Protein 5CWD (pdb70)

Secondary structure (DSSP, 8-state):
-HHHHHHHHHHHHHHHHH---HHHHHHHHHHHHHHHHHTT--HHHHHHHHHHHHHHHHHHHT-HHHHHHHHHHHHHHHHHHT--HHHHHHHHHHHHHHHHHHHT-HHHHHHHHHHHHHHHHHHT--HHHHHHHHHHHHHHHHHHHT-HHHHHHHHHHHHHHHHHHT-TT--

Foldseek 3Di:
DVVVLLVLLLVLLLQQLVDLDQVSLLVSLVVSQVVCVVVVHQLQVSLLSNLLSQLLNLLVVLDQSSLLSSLVSSVSSCVVRVHQLLSSLLSNLLSNLLSQLVVLDLSSLLSSLSSSLSSCVVRVHDLVVSLLSSLVSQCVNCVVVVDVSSVVSSVSSSCSNCVVNVPVVSD

Radius of gyration: 14.99 Å; Cα contacts (8 Å, |Δi|>4): 357; chains: 1; bounding box: 42×33×32 Å

Sequence (171 aa):
TKEDARSTCEKAARKAAESNDEEVAKQAAKDCLEVAKQAGMPTKEAARRSFCEAAARAAAESNDEEVAKIAAKACLEVAKQAGMPTKEAARSFCEAAARAAAESNDEEVAKIAAKACLEVAKQAGMPTKEAARSFCEAAKRAAKESNDEEVEKIAKKACKEVAKQAGMPWLE

Solvent-accessible surface area: 8464 Å² total; per-residue (Å²): 110,92,119,84,0,83,69,41,0,62,123,9,1,82,113,0,2,138,28,117,73,51,101,63,2,60,100,10,0,107,52,0,2,89,39,0,129,135,21,55,7,72,40,113,56,0,0,83,15,0,0,27,1,0,1,71,3,1,2,106,50,64,63,85,108,24,4,104,18,0,0,89,0,0,18,34,0,0,169,69,10,60,10,70,50,89,82,0,0,80,10,0,0,51,0,1,0,94,13,0,8,155,52,79,55,87,106,13,0,83,12,0,0,62,2,1,18,35,0,0,155,82,17,65,6,67,64,80,66,0,0,155,14,0,10,109,10,0,50,143,22,3,134,125,67,139,67,133,107,35,43,117,2,0,88,80,1,0,117,42,1,6,166,59,22,55,48,105,235,28,73

Structure (mmCIF, N/CA/C/O backbone):
data_5CWD
#
_entry.id   5CWD
#
_cell.length_a   84.881
_cell.length_b   29.449
_cell.length_c   63.432
_cell.angle_alpha   90.000
_cell.angle_beta   123.510
_cell.angle_gamma   90.000
#
_symmetry.space_group_name_H-M   'C 1 2 1'
#
loop_
_atom_site.group_PDB
_atom_site.id
_atom_site.type_symbol
_atom_site.label_atom_id
_atom_site.label_alt_id
_atom_site.label_comp_id
_atom_site.label_asym_id
_atom_site.label_entity_id
_atom_site.label_seq_id
_atom_site.pdbx_PDB_ins_code
_atom_site.Cartn_x
_atom_site.Cartn_y
_atom_site.Cartn_z
_atom_site.occupancy
_atom_site.B_iso_or_equiv
_atom_site.auth_seq_id
_atom_site.auth_comp_id
_atom_site.auth_asym_id
_atom_site.auth_atom_id
_atom_site.pdbx_PDB_model_num
ATOM 1 N N . THR A 1 3 ? -28.161 -13.414 28.909 1.00 59.92 3 THR A N 1
ATOM 2 C CA . THR A 1 3 ? -26.706 -13.346 28.987 1.00 62.89 3 THR A CA 1
ATOM 3 C C . THR A 1 3 ? -26.173 -12.173 28.168 1.00 65.08 3 THR A C 1
ATOM 4 O O . THR A 1 3 ? -26.719 -11.840 27.117 1.00 65.06 3 THR A O 1
ATOM 14 N N . LYS A 1 4 ? -25.100 -11.554 28.650 1.00 65.29 4 LYS A N 1
ATOM 15 C CA . LYS A 1 4 ? -24.539 -10.379 27.994 1.00 64.25 4 LYS A CA 1
ATOM 16 C C . LYS A 1 4 ? -23.921 -10.718 26.646 1.00 64.57 4 LYS A C 1
ATOM 17 O O . LYS A 1 4 ? -24.021 -9.937 25.699 1.00 67.02 4 LYS A O 1
ATOM 36 N N . GLU A 1 5 ? -23.280 -11.878 26.560 1.00 63.38 5 GLU A N 1
ATOM 37 C CA . GLU A 1 5 ? -22.639 -12.296 25.319 1.00 65.92 5 GLU A CA 1
ATOM 38 C C . GLU A 1 5 ? -23.676 -12.463 24.210 1.00 64.48 5 GLU A C 1
ATOM 39 O O . GLU A 1 5 ? -23.429 -12.106 23.051 1.00 62.18 5 GLU A O 1
ATOM 51 N N . ASP A 1 6 ? -24.839 -12.995 24.576 1.00 63.07 6 ASP A N 1
ATOM 52 C CA . ASP A 1 6 ? -25.964 -13.068 23.653 1.00 62.20 6 ASP A CA 1
ATOM 53 C C . ASP A 1 6 ? -26.333 -11.676 23.164 1.00 62.05 6 ASP A C 1
ATOM 54 O O . ASP A 1 6 ? -26.561 -11.469 21.977 1.00 60.88 6 ASP A O 1
ATOM 63 N N . ALA A 1 7 ? -26.392 -10.726 24.092 1.00 63.93 7 ALA A N 1
ATOM 64 C CA . ALA A 1 7 ? -26.769 -9.358 23.761 1.00 61.28 7 ALA A CA 1
ATOM 65 C C . ALA A 1 7 ? -25.757 -8.728 22.807 1.00 59.87 7 ALA A C 1
ATOM 66 O O . ALA A 1 7 ? -26.139 -8.144 21.791 1.00 61.38 7 ALA A O 1
ATOM 73 N N . ARG A 1 8 ? -24.472 -8.849 23.133 1.00 59.42 8 ARG A N 1
ATOM 74 C CA . ARG A 1 8 ? -23.414 -8.348 22.260 1.00 58.77 8 ARG A CA 1
ATOM 75 C C . ARG A 1 8 ? -23.515 -8.974 20.874 1.00 60.58 8 ARG A C 1
ATOM 76 O O . ARG A 1 8 ? -23.503 -8.272 19.853 1.00 60.39 8 ARG A O 1
ATOM 97 N N . SER A 1 9 ? -23.609 -10.300 20.851 1.00 59.09 9 SER A N 1
ATOM 98 C CA . SER A 1 9 ? -23.743 -11.032 19.601 1.00 57.02 9 SER A CA 1
ATOM 99 C C . SER A 1 9 ? -24.929 -10.511 18.797 1.00 56.00 9 SER A C 1
ATOM 100 O O . SER A 1 9 ? -24.812 -10.230 17.603 1.00 58.30 9 SER A O 1
ATOM 108 N N . THR A 1 10 ? -26.063 -10.368 19.471 1.00 55.93 10 THR A N 1
ATOM 109 C CA . THR A 1 10 ? -27.286 -9.899 18.838 1.00 54.99 10 THR A CA 1
ATOM 110 C C . THR A 1 10 ? -27.099 -8.497 18.284 1.00 54.95 10 THR A C 1
ATOM 111 O O . THR A 1 10 ? -27.553 -8.193 17.185 1.00 55.86 10 THR A O 1
ATOM 122 N N . CYS A 1 11 ? -26.437 -7.642 19.055 1.00 56.29 11 CYS A N 1
ATOM 123 C CA . CYS A 1 11 ? -26.206 -6.269 18.631 1.00 55.07 11 CYS A CA 1
ATOM 124 C C . CYS A 1 11 ? -25.288 -6.207 17.417 1.00 55.13 11 CYS A C 1
ATOM 125 O O . CYS A 1 11 ? -25.534 -5.436 16.487 1.00 57.25 11 CYS A O 1
ATOM 132 N N . GLU A 1 12 ? -24.233 -7.016 17.419 1.00 53.86 12 GLU A N 1
ATOM 133 C CA . GLU A 1 12 ? -23.321 -7.048 16.277 1.00 56.13 12 GLU A CA 1
ATOM 134 C C . GLU A 1 12 ? -24.005 -7.600 15.025 1.00 54.54 12 GLU A C 1
ATOM 135 O O . GLU A 1 12 ? -23.927 -7.004 13.944 1.00 54.38 12 GLU A O 1
ATOM 147 N N . LYS A 1 13 ? -24.666 -8.742 15.176 1.00 53.09 13 LYS A N 1
ATOM 148 C CA . LYS A 1 13 ? -25.412 -9.342 14.080 1.00 51.42 13 LYS A CA 1
ATOM 149 C C . LYS A 1 13 ? -26.444 -8.357 13.544 1.00 54.82 13 LYS A C 1
ATOM 150 O O . LYS A 1 13 ? -26.579 -8.171 12.334 1.00 59.50 13 LYS A O 1
ATOM 169 N N . ALA A 1 14 ? -27.163 -7.721 14.460 1.00 54.04 14 ALA A N 1
ATOM 170 C CA . ALA A 1 14 ? -28.162 -6.726 14.102 1.00 55.62 14 ALA A CA 1
ATOM 171 C C . ALA A 1 14 ? -27.513 -5.564 13.361 1.00 56.89 14 ALA A C 1
ATOM 172 O O . ALA A 1 14 ? -28.055 -5.067 12.372 1.00 59.72 14 ALA A O 1
ATOM 179 N N . ALA A 1 15 ? -26.349 -5.135 13.842 1.00 57.68 15 ALA A N 1
ATOM 180 C CA . ALA A 1 15 ? -25.607 -4.059 13.190 1.00 56.09 15 ALA A CA 1
ATOM 181 C C . ALA A 1 15 ? -25.264 -4.433 11.757 1.00 55.62 15 ALA A C 1
ATOM 182 O O . ALA A 1 15 ? -25.511 -3.660 10.830 1.00 56.44 15 ALA A O 1
ATOM 189 N N . ARG A 1 16 ? -24.693 -5.620 11.576 1.00 59.14 16 ARG A N 1
ATOM 190 C CA . ARG A 1 16 ? -24.378 -6.095 10.234 1.00 59.47 16 ARG A CA 1
ATOM 191 C C . ARG A 1 16 ? -25.635 -6.136 9.368 1.00 59.80 16 ARG A C 1
ATOM 192 O O . ARG A 1 16 ? -25.638 -5.625 8.246 1.00 61.50 16 ARG A O 1
ATOM 213 N N . LYS A 1 17 ? -26.703 -6.727 9.895 1.00 59.05 17 LYS A N 1
ATOM 214 C CA . LYS A 1 17 ? -27.964 -6.805 9.164 1.00 61.84 17 LYS A CA 1
ATOM 215 C C . LYS A 1 17 ? -28.492 -5.418 8.810 1.00 62.25 17 LYS A C 1
ATOM 216 O O . LYS A 1 17 ? -29.099 -5.226 7.756 1.00 64.24 17 LYS A O 1
ATOM 235 N N . ALA A 1 18 ? -28.263 -4.455 9.697 1.00 62.13 18 ALA A N 1
ATOM 236 C CA . ALA A 1 18 ? -28.672 -3.078 9.447 1.00 63.31 18 ALA A CA 1
ATOM 237 C C . ALA A 1 18 ? -27.780 -2.422 8.395 1.00 63.06 18 ALA A C 1
ATOM 238 O O . ALA A 1 18 ? -28.247 -1.613 7.595 1.00 63.06 18 ALA A O 1
ATOM 245 N N . ALA A 1 19 ? -26.496 -2.770 8.407 1.00 63.54 19 ALA A N 1
ATOM 246 C CA . ALA A 1 19 ? -25.544 -2.229 7.438 1.00 60.83 19 ALA A CA 1
ATOM 247 C C . ALA A 1 19 ? -25.788 -2.782 6.035 1.00 64.13 19 ALA A C 1
ATOM 248 O O . ALA A 1 19 ? -25.676 -2.056 5.048 1.00 64.51 19 ALA A O 1
ATOM 255 N N . GLU A 1 20 ? -26.109 -4.070 5.951 1.00 66.57 20 GLU A N 1
ATOM 256 C CA . GLU A 1 20 ? -26.377 -4.709 4.666 1.00 66.39 20 GLU A CA 1
ATOM 257 C C . GLU A 1 20 ? -27.589 -4.099 3.965 1.00 65.65 20 GLU A C 1
ATOM 258 O O . GLU A 1 20 ? -27.573 -3.888 2.753 1.00 68.84 20 GLU A O 1
ATOM 270 N N . SER A 1 21 ? -28.638 -3.822 4.731 1.00 66.23 21 SER A N 1
ATOM 271 C CA . SER A 1 21 ? -29.854 -3.231 4.181 1.00 68.95 21 SER A CA 1
ATOM 272 C C . SER A 1 21 ? -29.696 -1.727 4.006 1.00 70.86 21 SER A C 1
ATOM 273 O O . SER A 1 21 ? -28.982 -1.084 4.768 1.00 72.00 21 SER A O 1
ATOM 281 N N . ASN A 1 22 ? -30.374 -1.172 3.006 1.00 71.47 22 ASN A N 1
ATOM 282 C CA . ASN A 1 22 ? -30.338 0.268 2.764 1.00 71.79 22 ASN A CA 1
ATOM 283 C C . ASN A 1 22 ? -31.558 0.966 3.353 1.00 75.83 22 ASN A C 1
ATOM 284 O O . ASN A 1 22 ? -31.534 2.173 3.581 1.00 77.29 22 ASN A O 1
ATOM 295 N N . ASP A 1 23 ? -32.623 0.208 3.596 1.00 76.45 23 ASP A N 1
ATOM 296 C CA . ASP A 1 23 ? -33.811 0.759 4.242 1.00 79.30 23 ASP A CA 1
ATOM 297 C C . ASP A 1 23 ? -33.531 1.041 5.717 1.00 79.33 23 ASP A C 1
ATOM 298 O O . ASP A 1 23 ? -32.932 0.221 6.412 1.00 80.11 23 ASP A O 1
ATOM 307 N N . GLU A 1 24 ? -33.974 2.203 6.187 1.00 79.07 24 GLU A N 1
ATOM 308 C CA . GLU A 1 24 ? -33.703 2.636 7.554 1.00 79.67 24 GLU A CA 1
ATOM 309 C C . GLU A 1 24 ? -34.541 1.884 8.585 1.00 79.05 24 GLU A C 1
ATOM 310 O O . GLU A 1 24 ? -34.058 1.567 9.673 1.00 78.54 24 GLU A O 1
ATOM 322 N N . GLU A 1 25 ? -35.793 1.601 8.237 1.00 78.57 25 GLU A N 1
ATOM 323 C CA . GLU A 1 25 ? -36.712 0.928 9.151 1.00 79.26 25 GLU A CA 1
ATOM 324 C C . GLU A 1 25 ? -36.113 -0.385 9.638 1.00 78.26 25 GLU A C 1
ATOM 325 O O . GLU A 1 25 ? -36.299 -0.783 10.792 1.00 78.95 25 GLU A O 1
ATOM 337 N N . VAL A 1 26 ? -35.377 -1.045 8.751 1.00 77.61 26 VAL A N 1
ATOM 338 C CA . VAL A 1 26 ? -34.670 -2.268 9.097 1.00 76.96 26 VAL A CA 1
ATOM 339 C C . VAL A 1 26 ? -33.646 -1.983 10.192 1.00 72.79 26 VAL A C 1
ATOM 340 O O . VAL A 1 26 ? -33.548 -2.723 11.173 1.00 69.58 26 VAL A O 1
ATOM 353 N N . ALA A 1 27 ? -32.893 -0.901 10.020 1.00 71.77 27 ALA A N 1
ATOM 354 C CA . ALA A 1 27 ? -31.873 -0.513 10.984 1.00 69.63 27 ALA A CA 1
ATOM 355 C C . ALA A 1 27 ? -32.505 -0.150 12.324 1.00 68.29 27 ALA A C 1
ATOM 356 O O . ALA A 1 27 ? -32.020 -0.558 13.381 1.00 67.40 27 ALA A O 1
ATOM 363 N N . LYS A 1 28 ? -33.587 0.620 12.275 1.00 69.70 28 LYS A N 1
ATOM 364 C CA . LYS A 1 28 ? -34.311 0.996 13.486 1.00 68.95 28 LYS A CA 1
ATOM 365 C C . LYS A 1 28 ? -34.794 -0.249 14.218 1.00 68.66 28 LYS A C 1
ATOM 366 O O . LYS A 1 28 ? -34.600 -0.385 15.429 1.00 68.40 28 LYS A O 1
ATOM 385 N N . GLN A 1 29 ? -35.421 -1.155 13.473 1.00 70.92 29 GLN A N 1
ATOM 386 C CA . GLN A 1 29 ? -35.887 -2.418 14.035 1.00 68.79 29 GLN A CA 1
ATOM 387 C C . GLN A 1 29 ? -34.727 -3.185 14.663 1.00 66.21 29 GLN A C 1
ATOM 388 O O . GLN A 1 29 ? -34.828 -3.670 15.791 1.00 66.31 29 GLN A O 1
ATOM 402 N N . ALA A 1 30 ? -33.626 -3.279 13.924 1.00 65.67 30 ALA A N 1
ATOM 403 C CA . ALA A 1 30 ? -32.429 -3.963 14.399 1.00 63.01 30 ALA A CA 1
ATOM 404 C C . ALA A 1 30 ? -31.950 -3.368 15.720 1.00 60.93 30 ALA A C 1
ATOM 405 O O . ALA A 1 30 ? -31.631 -4.095 16.665 1.00 61.27 30 ALA A O 1
ATOM 412 N N . ALA A 1 31 ? -31.908 -2.041 15.778 1.00 62.42 31 ALA A N 1
ATOM 413 C CA . ALA A 1 31 ? -31.532 -1.337 16.997 1.00 60.15 31 ALA A CA 1
ATOM 414 C C . ALA A 1 31 ? -32.479 -1.687 18.140 1.00 61.41 31 ALA A C 1
ATOM 415 O O . ALA A 1 31 ? -32.040 -2.061 19.232 1.00 61.78 31 ALA A O 1
ATOM 422 N N . LYS A 1 32 ? -33.778 -1.564 17.882 1.00 62.07 32 LYS A N 1
ATOM 423 C CA . LYS A 1 32 ? -34.786 -1.891 18.885 1.00 61.51 32 LYS A CA 1
ATOM 424 C C . LYS A 1 32 ? -34.600 -3.316 19.408 1.00 61.33 32 LYS A C 1
ATOM 425 O O . LYS A 1 32 ? -34.674 -3.556 20.614 1.00 62.62 32 LYS A O 1
ATOM 444 N N . ASP A 1 33 ? -34.351 -4.255 18.502 1.00 60.84 33 ASP A N 1
ATOM 445 C CA . ASP A 1 33 ? -34.111 -5.638 18.899 1.00 60.69 33 ASP A CA 1
ATOM 446 C C . ASP A 1 33 ? -32.861 -5.738 19.768 1.00 59.67 33 ASP A C 1
ATOM 447 O O . ASP A 1 33 ? -32.878 -6.378 20.827 1.00 61.91 33 ASP A O 1
ATOM 456 N N . CYS A 1 34 ? -31.781 -5.106 19.316 1.00 58.67 34 CYS A N 1
ATOM 457 C CA . CYS A 1 34 ? -30.534 -5.077 20.077 1.00 58.64 34 CYS A CA 1
ATOM 458 C C . CYS A 1 34 ? -30.771 -4.584 21.503 1.00 57.68 34 CYS A C 1
ATOM 459 O O . CYS A 1 34 ? -30.332 -5.212 22.472 1.00 57.69 34 CYS A O 1
ATOM 466 N N . LEU A 1 35 ? -31.477 -3.466 21.628 1.00 57.94 35 LEU A N 1
ATOM 467 C CA . LEU A 1 35 ? -31.777 -2.909 22.941 1.00 57.58 35 LEU A CA 1
ATOM 468 C C . LEU A 1 35 ? -32.678 -3.835 23.754 1.00 60.44 35 LEU A C 1
ATOM 469 O O . LEU A 1 35 ? -32.464 -4.013 24.953 1.00 60.04 35 LEU A O 1
ATOM 485 N N . GLU A 1 36 ? -33.688 -4.415 23.111 1.00 60.47 36 GLU A N 1
ATOM 486 C CA . GLU A 1 36 ? -34.576 -5.346 23.801 1.00 58.75 36 GLU A CA 1
ATOM 487 C C . GLU A 1 36 ? -33.787 -6.505 24.400 1.00 58.87 36 GLU A C 1
ATOM 488 O O . GLU A 1 36 ? -33.905 -6.793 25.590 1.00 59.91 36 GLU A O 1
ATOM 500 N N . VAL A 1 37 ? -32.981 -7.170 23.577 1.00 60.77 37 VAL A N 1
ATOM 501 C CA . VAL A 1 37 ? -32.174 -8.285 24.066 1.00 58.18 37 VAL A CA 1
ATOM 502 C C . VAL A 1 37 ? -31.177 -7.794 25.111 1.00 58.48 37 VAL A C 1
ATOM 503 O O . VAL A 1 37 ? -30.901 -8.494 26.085 1.00 59.13 37 VAL A O 1
ATOM 516 N N . ALA A 1 38 ? -30.636 -6.596 24.910 1.00 59.08 38 ALA A N 1
ATOM 517 C CA . ALA A 1 38 ? -29.745 -6.004 25.900 1.00 56.84 38 ALA A CA 1
ATOM 518 C C . ALA A 1 38 ? -30.478 -5.777 27.219 1.00 58.62 38 ALA A C 1
ATOM 519 O O . ALA A 1 38 ? -29.889 -5.911 28.292 1.00 58.78 38 ALA A O 1
ATOM 526 N N . LYS A 1 39 ? -31.762 -5.437 27.136 1.00 59.40 39 LYS A N 1
ATOM 527 C CA . LYS A 1 39 ? -32.583 -5.229 28.327 1.00 58.47 39 LYS A CA 1
ATOM 528 C C . LYS A 1 39 ? -32.875 -6.562 29.006 1.00 59.54 39 LYS A C 1
ATOM 529 O O . LYS A 1 39 ? -32.793 -6.680 30.229 1.00 59.21 39 LYS A O 1
ATOM 548 N N . GLN A 1 40 ? -33.223 -7.563 28.202 1.00 61.38 40 GLN A N 1
ATOM 549 C CA . GLN A 1 40 ? -33.455 -8.910 28.707 1.00 59.65 40 GLN A CA 1
ATOM 550 C C . GLN A 1 40 ? -32.188 -9.460 29.348 1.00 58.60 40 GLN A C 1
ATOM 551 O O . GLN A 1 40 ? -32.224 -10.016 30.443 1.00 61.12 40 GLN A O 1
ATOM 565 N N . ALA A 1 41 ? -31.066 -9.292 28.657 1.00 60.02 41 ALA A N 1
ATOM 566 C CA . ALA A 1 41 ? -29.780 -9.765 29.153 1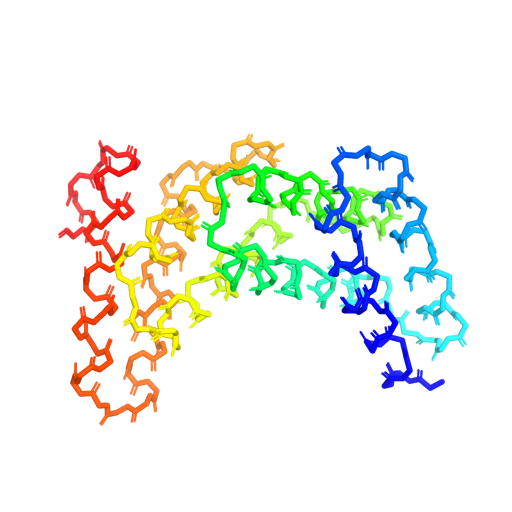.00 61.36 41 ALA A CA 1
ATOM 567 C C . ALA A 1 41 ? -29.329 -8.966 30.371 1.00 62.46 41 ALA A C 1
ATOM 568 O O . ALA A 1 41 ? -28.348 -9.322 31.026 1.00 65.24 41 ALA A O 1
ATOM 575 N N . GLY A 1 42 ? -30.043 -7.883 30.667 1.00 61.35 42 GLY A N 1
ATOM 576 C CA . GLY A 1 42 ? -29.709 -7.034 31.794 1.00 57.77 42 GLY A CA 1
ATOM 577 C C . GLY A 1 42 ? -28.458 -6.228 31.521 1.00 57.12 42 GLY A C 1
ATOM 578 O O . GLY A 1 42 ? -27.739 -5.850 32.447 1.00 56.69 42 GLY A O 1
ATOM 582 N N . MET A 1 43 ? -28.196 -5.973 30.243 1.00 58.23 43 MET A N 1
ATOM 583 C CA . MET A 1 43 ? -27.049 -5.172 29.836 1.00 58.15 43 MET A CA 1
ATOM 584 C C . MET A 1 43 ? -27.453 -3.706 29.718 1.00 57.53 43 MET A C 1
ATOM 585 O O . MET A 1 43 ? -28.547 -3.403 29.242 1.00 58.10 43 MET A O 1
ATOM 599 N N . PRO A 1 44 ? -26.574 -2.787 30.154 1.00 56.25 44 PRO A N 1
ATOM 600 C CA . PRO A 1 44 ? -26.875 -1.362 29.979 1.00 54.81 44 PRO A CA 1
ATOM 601 C C . PRO A 1 44 ? -27.077 -0.993 28.512 1.00 55.17 44 PRO A C 1
ATOM 602 O O . PRO A 1 44 ? -26.314 -1.441 27.656 1.00 56.05 44 PRO A O 1
ATOM 613 N N . THR A 1 45 ? -28.097 -0.189 28.231 1.00 53.95 45 THR A N 1
ATOM 614 C CA . THR A 1 45 ? -28.406 0.208 26.864 1.00 54.20 45 THR A CA 1
ATOM 615 C C . THR A 1 45 ? -27.233 0.932 26.209 1.00 53.63 45 THR A C 1
ATOM 616 O O . THR A 1 45 ? -26.975 0.756 25.019 1.00 55.37 45 THR A O 1
ATOM 627 N N . LYS A 1 46 ? -26.525 1.742 26.989 1.00 53.47 46 LYS A N 1
ATOM 628 C CA . LYS A 1 46 ? -25.369 2.473 26.480 1.00 52.41 46 LYS A CA 1
ATOM 629 C C . LYS A 1 46 ? -24.329 1.526 25.895 1.00 51.69 46 LYS A C 1
ATOM 630 O O . LYS A 1 46 ? -23.882 1.703 24.761 1.00 53.07 46 LYS A O 1
ATOM 649 N N . GLU A 1 47 ? -23.948 0.521 26.676 1.00 53.48 47 GLU A N 1
ATOM 650 C CA . GLU A 1 47 ? -22.915 -0.418 26.260 1.00 53.99 47 GLU A CA 1
ATOM 651 C C . GLU A 1 47 ? -23.396 -1.223 25.058 1.00 52.38 47 GLU A C 1
ATOM 652 O O . GLU A 1 47 ? -22.623 -1.527 24.146 1.00 54.82 47 GLU A O 1
ATOM 664 N N . ALA A 1 48 ? -24.681 -1.557 25.060 1.00 50.51 48 ALA A N 1
ATOM 665 C CA . ALA A 1 48 ? -25.287 -2.250 23.933 1.00 51.42 48 ALA A CA 1
ATOM 666 C C . ALA A 1 48 ? -25.134 -1.423 22.662 1.00 52.55 48 ALA A C 1
ATOM 667 O O . ALA A 1 48 ? -24.595 -1.894 21.657 1.00 54.76 48 ALA A O 1
ATOM 674 N N . ALA A 1 49 ? -25.606 -0.183 22.723 1.00 53.69 49 ALA A N 1
ATOM 675 C CA . ALA A 1 49 ? -25.519 0.736 21.596 1.00 51.95 49 ALA A CA 1
ATOM 676 C C . ALA A 1 49 ? -24.067 0.964 21.188 1.00 52.11 49 ALA A C 1
ATOM 677 O O . ALA A 1 49 ? -23.764 1.112 20.004 1.00 54.27 49 ALA A O 1
ATOM 684 N N A ARG A 1 50 ? -23.176 0.993 22.173 0.42 52.90 50 ARG A N 1
ATOM 685 N N B ARG A 1 50 ? -23.175 0.998 22.173 0.58 52.90 50 ARG A N 1
ATOM 686 C CA A ARG A 1 50 ? -21.751 1.159 21.911 0.42 52.35 50 ARG A CA 1
ATOM 687 C CA B ARG A 1 50 ? -21.749 1.152 21.908 0.58 52.32 50 ARG A CA 1
ATOM 688 C C A ARG A 1 50 ? -21.225 -0.008 21.076 0.42 52.90 50 ARG A C 1
ATOM 689 C C B ARG A 1 50 ? -21.246 -0.011 21.062 0.58 52.78 50 ARG A C 1
ATOM 690 O O A ARG A 1 50 ? -20.628 0.192 20.014 0.42 53.77 50 ARG A O 1
ATOM 691 O O B ARG A 1 50 ? -20.678 0.187 19.985 0.58 53.55 50 ARG A O 1
ATOM 732 N N . SER A 1 51 ? -21.458 -1.225 21.561 1.00 52.38 51 SER A N 1
ATOM 733 C CA . SER A 1 51 ? -21.036 -2.429 20.852 1.00 53.74 51 SER A CA 1
ATOM 734 C C . SER A 1 51 ? -21.690 -2.490 19.471 1.00 53.11 51 SER A C 1
ATOM 735 O O . SER A 1 51 ? -21.077 -2.938 18.496 1.00 52.70 51 SER A O 1
ATOM 744 N N . PHE A 1 52 ? -22.934 -2.023 19.397 1.00 53.39 52 PHE A N 1
ATOM 745 C CA . PHE A 1 52 ? -23.650 -1.935 18.128 1.00 52.55 52 PHE A CA 1
ATOM 746 C C . PHE A 1 52 ? -22.933 -0.997 17.160 1.00 53.71 52 PHE A C 1
ATOM 747 O O . PHE A 1 52 ? -22.711 -1.343 16.000 1.00 53.62 52 PHE A O 1
ATOM 764 N N . CYS A 1 53 ? -22.581 0.193 17.641 1.00 52.67 53 CYS A N 1
ATOM 765 C CA . CYS A 1 53 ? -21.896 1.182 16.814 1.00 49.77 53 CYS A CA 1
ATOM 766 C C . CYS A 1 53 ? -20.528 0.692 16.364 1.00 50.35 53 CYS A C 1
ATOM 767 O O . CYS A 1 53 ? -20.155 0.855 15.201 1.00 50.71 53 CYS A O 1
ATOM 774 N N . GLU A 1 54 ? -19.775 0.105 17.288 1.00 51.57 54 GLU A N 1
ATOM 775 C CA . GLU A 1 54 ? -18.469 -0.443 16.943 1.00 51.47 54 GLU A CA 1
ATOM 776 C C . GLU A 1 54 ? -18.608 -1.564 15.911 1.00 54.07 54 GLU A C 1
ATOM 777 O O . GLU A 1 54 ? -17.871 -1.600 14.917 1.00 55.92 54 GLU A O 1
ATOM 789 N N . ALA A 1 55 ? -19.557 -2.469 16.135 1.00 52.50 55 ALA A N 1
ATOM 790 C CA . ALA A 1 55 ? -19.833 -3.527 15.166 1.00 52.09 55 ALA A CA 1
ATOM 791 C C . ALA A 1 55 ? -20.232 -2.936 13.815 1.00 51.14 55 ALA A C 1
ATOM 792 O O . ALA A 1 55 ? -19.798 -3.408 12.763 1.00 49.64 55 ALA A O 1
ATOM 799 N N . ALA A 1 56 ? -21.058 -1.895 13.860 1.00 52.84 56 ALA A N 1
ATOM 800 C CA . ALA A 1 56 ? -21.539 -1.228 12.656 1.00 50.03 56 ALA A CA 1
ATOM 801 C C . ALA A 1 56 ? -20.387 -0.615 11.872 1.00 50.57 56 ALA A C 1
ATOM 802 O O . ALA A 1 56 ? -20.320 -0.742 10.649 1.00 56.34 56 ALA A O 1
ATOM 809 N N . ALA A 1 57 ? -19.487 0.058 12.578 1.00 51.45 57 ALA A N 1
ATOM 810 C CA . ALA A 1 57 ? -18.295 0.614 11.951 1.00 49.58 57 ALA A CA 1
ATOM 811 C C . ALA A 1 57 ? -17.451 -0.504 11.352 1.00 50.38 57 ALA A C 1
ATOM 812 O O . ALA A 1 57 ? -16.989 -0.404 10.213 1.00 52.09 57 ALA A O 1
ATOM 819 N N . ARG A 1 58 ? -17.255 -1.567 12.127 1.00 53.18 58 ARG A N 1
ATOM 820 C CA . ARG A 1 58 ? -16.526 -2.737 11.649 1.00 51.99 58 ARG A CA 1
ATOM 821 C C . ARG A 1 58 ? -17.112 -3.245 10.334 1.00 54.05 58 ARG A C 1
ATOM 822 O O . ARG A 1 58 ? -16.387 -3.475 9.365 1.00 57.39 58 ARG A O 1
ATOM 843 N N . ALA A 1 59 ? -18.431 -3.408 10.309 1.00 54.86 59 ALA A N 1
ATOM 844 C CA . ALA A 1 59 ? -19.129 -3.868 9.114 1.00 55.74 59 ALA A CA 1
ATOM 845 C C . ALA A 1 59 ? -18.922 -2.906 7.950 1.00 58.03 59 ALA A C 1
ATOM 846 O O . ALA A 1 59 ? -18.510 -3.315 6.861 1.00 61.53 59 ALA A O 1
ATOM 853 N N . ALA A 1 60 ? -19.212 -1.630 8.186 1.00 56.46 60 ALA A N 1
ATOM 854 C CA . ALA A 1 60 ? -19.059 -0.605 7.160 1.00 55.16 60 ALA A CA 1
ATOM 855 C C . ALA A 1 60 ? -17.640 -0.593 6.609 1.00 57.80 60 ALA A C 1
ATOM 856 O O . ALA A 1 60 ? -17.428 -0.337 5.424 1.00 63.95 60 ALA A O 1
ATOM 863 N N . ALA A 1 61 ? -16.668 -0.866 7.472 1.00 57.93 61 ALA A N 1
ATOM 864 C CA . ALA A 1 61 ? -15.284 -0.976 7.029 1.00 58.73 61 ALA A CA 1
ATOM 865 C C . ALA A 1 61 ? -15.096 -2.207 6.148 1.00 58.90 61 ALA A C 1
ATOM 866 O O . ALA A 1 61 ? -14.656 -2.099 5.003 1.00 59.48 61 ALA A O 1
ATOM 873 N N . GLU A 1 62 ? -15.438 -3.376 6.683 1.00 59.48 62 GLU A N 1
ATOM 874 C CA . GLU A 1 62 ? -15.231 -4.631 5.965 1.00 61.15 62 GLU A CA 1
ATOM 875 C C . GLU A 1 62 ? -16.080 -4.732 4.697 1.00 63.22 62 GLU A C 1
ATOM 876 O O . GLU A 1 62 ? -15.775 -5.526 3.806 1.00 62.77 62 GLU A O 1
ATOM 888 N N . SER A 1 63 ? -17.140 -3.931 4.615 1.00 63.10 63 SER A N 1
ATOM 889 C CA . SER A 1 63 ? -17.998 -3.930 3.434 1.00 61.08 63 SER A CA 1
ATOM 890 C C . SER A 1 63 ? -17.271 -3.314 2.251 1.00 63.78 63 SER A C 1
ATOM 891 O O . SER A 1 63 ? -17.413 -3.766 1.114 1.00 66.24 63 SER A O 1
ATOM 899 N N . ASN A 1 64 ? -16.502 -2.268 2.535 1.00 62.88 64 ASN A N 1
ATOM 900 C CA . ASN A 1 64 ? -15.731 -1.561 1.520 1.00 65.12 64 ASN A CA 1
ATOM 901 C C . ASN A 1 64 ? -16.631 -0.822 0.529 1.00 66.59 64 ASN A C 1
ATOM 902 O O . ASN A 1 64 ? -16.254 -0.615 -0.626 1.00 70.30 64 ASN A O 1
ATOM 913 N N . ASP A 1 65 ? -17.817 -0.426 0.987 1.00 65.60 65 ASP A N 1
ATOM 914 C CA . ASP A 1 65 ? -18.739 0.364 0.172 1.00 65.75 65 ASP A CA 1
ATOM 915 C C . ASP A 1 65 ? -19.027 1.701 0.845 1.00 63.82 65 ASP A C 1
ATOM 916 O O . ASP A 1 65 ? -19.036 1.795 2.072 1.00 66.31 65 ASP A O 1
ATOM 925 N N . GLU A 1 66 ? -19.274 2.727 0.038 1.00 64.41 66 GLU A N 1
ATOM 926 C CA . GLU A 1 66 ? -19.413 4.089 0.547 1.00 66.58 66 GLU A CA 1
ATOM 927 C C . GLU A 1 66 ? -20.797 4.387 1.117 1.00 65.92 66 GLU A C 1
ATOM 928 O O . GLU A 1 66 ? -20.956 5.317 1.908 1.00 67.33 66 GLU A O 1
ATOM 940 N N . GLU A 1 67 ? -21.796 3.608 0.716 1.00 65.63 67 GLU A N 1
ATOM 941 C CA . GLU A 1 67 ? -23.160 3.822 1.188 1.00 66.62 67 GLU A CA 1
ATOM 942 C C . GLU A 1 67 ? -23.386 3.084 2.506 1.00 63.03 67 GLU A C 1
ATOM 943 O O . GLU A 1 67 ? -24.067 3.583 3.414 1.00 62.97 67 GLU A O 1
ATOM 955 N N . VAL A 1 68 ? -22.799 1.895 2.606 1.00 62.08 68 VAL A N 1
ATOM 956 C CA . VAL A 1 68 ? -22.864 1.108 3.830 1.00 62.02 68 VAL A CA 1
ATOM 957 C C . VAL A 1 68 ? -22.282 1.924 4.979 1.00 59.26 68 VAL A C 1
ATOM 958 O O . VAL A 1 68 ? -22.677 1.759 6.133 1.00 59.57 68 VAL A O 1
ATOM 971 N N . ALA A 1 69 ? -21.351 2.813 4.652 1.00 56.07 69 ALA A N 1
ATOM 972 C CA . ALA A 1 69 ? -20.813 3.743 5.632 1.00 56.52 69 ALA A CA 1
ATOM 973 C C . ALA A 1 69 ? -21.924 4.635 6.182 1.00 58.56 69 ALA A C 1
ATOM 974 O O . ALA A 1 69 ? -22.130 4.710 7.396 1.00 61.63 69 ALA A O 1
ATOM 981 N N . LYS A 1 70 ? -22.641 5.304 5.284 1.00 55.76 70 LYS A N 1
ATOM 982 C CA . LYS A 1 70 ? -23.750 6.168 5.680 1.00 56.75 70 LYS A CA 1
ATOM 983 C C . LYS A 1 70 ? -24.806 5.404 6.475 1.00 57.54 70 LYS A C 1
ATOM 984 O O . LYS A 1 70 ? -25.273 5.862 7.530 1.00 55.41 70 LYS A O 1
ATOM 1003 N N . ILE A 1 71 ? -25.183 4.238 5.960 1.00 59.38 71 ILE A N 1
ATOM 1004 C CA . ILE A 1 71 ? -26.186 3.414 6.623 1.00 59.17 71 ILE A CA 1
ATOM 1005 C C . ILE A 1 71 ? -25.720 3.047 8.031 1.00 57.48 71 ILE A C 1
ATOM 1006 O O . ILE A 1 71 ? -26.469 3.194 9.001 1.00 59.67 71 ILE A O 1
ATOM 1022 N N . ALA A 1 72 ? -24.482 2.574 8.137 1.00 55.30 72 ALA A N 1
ATOM 1023 C CA . ALA A 1 72 ? -23.906 2.210 9.427 1.00 55.65 72 ALA A CA 1
ATOM 1024 C C . ALA A 1 72 ? -23.895 3.407 10.366 1.00 54.07 72 ALA A C 1
ATOM 1025 O O . ALA A 1 72 ? -24.180 3.279 11.560 1.00 53.53 72 ALA A O 1
ATOM 1032 N N . ALA A 1 73 ? -23.560 4.568 9.813 1.00 55.70 73 ALA A N 1
ATOM 1033 C CA . ALA A 1 73 ? -23.566 5.809 10.574 1.00 54.33 73 ALA A CA 1
ATOM 1034 C C . ALA A 1 73 ? -24.943 6.071 11.169 1.00 55.48 73 ALA A C 1
ATOM 1035 O O . ALA A 1 73 ? -25.110 6.117 12.401 1.00 55.75 73 ALA A O 1
ATOM 1042 N N . LYS A 1 74 ? -25.932 6.232 10.293 1.00 57.33 74 LYS A N 1
ATOM 1043 C CA . LYS A 1 74 ? -27.282 6.538 10.750 1.00 57.77 74 LYS A CA 1
ATOM 1044 C C . LYS A 1 74 ? -27.779 5.476 11.725 1.00 56.98 74 LYS A C 1
ATOM 1045 O O . LYS A 1 74 ? -28.423 5.803 12.719 1.00 58.48 74 LYS A O 1
ATOM 1064 N N . ALA A 1 75 ? -27.472 4.212 11.444 1.00 56.97 75 ALA A N 1
ATOM 1065 C CA . ALA A 1 75 ? -27.879 3.113 12.319 1.00 56.90 75 ALA A CA 1
ATOM 1066 C C . ALA A 1 75 ? -27.277 3.269 13.710 1.00 55.26 75 ALA A C 1
ATOM 1067 O O . ALA A 1 75 ? -27.979 3.154 14.722 1.00 55.86 75 ALA A O 1
ATOM 1074 N N . CYS A 1 76 ? -25.971 3.519 13.753 1.00 54.06 76 CYS A N 1
ATOM 1075 C CA . CYS A 1 76 ? -25.287 3.776 15.012 1.00 53.18 76 CYS A CA 1
ATOM 1076 C C . CYS A 1 76 ? -25.971 4.909 15.759 1.00 55.38 76 CYS A C 1
ATOM 1077 O O . CYS A 1 76 ? -26.312 4.781 16.942 1.00 56.86 76 CYS A O 1
ATOM 1084 N N . LEU A 1 77 ? -26.182 6.019 15.061 1.00 54.20 77 LEU A N 1
ATOM 1085 C CA . LEU A 1 77 ? -26.849 7.158 15.676 1.00 53.61 77 LEU A CA 1
ATOM 1086 C C 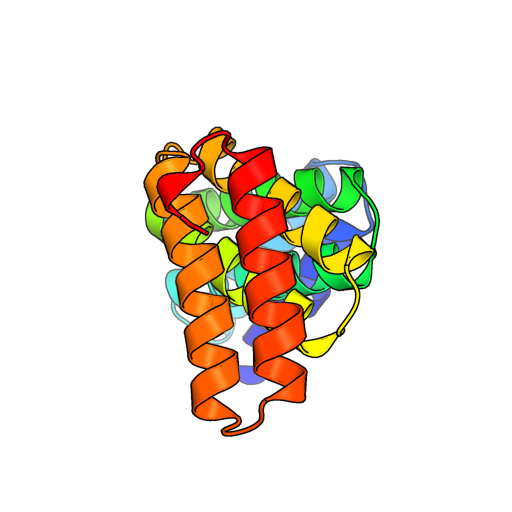. LEU A 1 77 ? -28.293 6.814 16.040 1.00 54.34 77 LEU A C 1
ATOM 1087 O O . LEU A 1 77 ? -28.854 7.379 16.980 1.00 54.97 77 LEU A O 1
ATOM 1103 N N . GLU A 1 78 ? -28.886 5.877 15.307 1.00 54.61 78 GLU A N 1
ATOM 1104 C CA . GLU A 1 78 ? -30.261 5.466 15.572 1.00 58.55 78 GLU A CA 1
ATOM 1105 C C . GLU A 1 78 ? -30.346 4.720 16.894 1.00 58.08 78 GLU A C 1
ATOM 1106 O O . GLU A 1 78 ? -31.125 5.090 17.773 1.00 58.70 78 GLU A O 1
ATOM 1118 N N . VAL A 1 79 ? -29.547 3.666 17.030 1.00 56.94 79 VAL A N 1
ATOM 1119 C CA . VAL A 1 79 ? -29.531 2.902 18.270 1.00 55.00 79 VAL A CA 1
ATOM 1120 C C . VAL A 1 79 ? -29.057 3.793 19.413 1.00 54.14 79 VAL A C 1
ATOM 1121 O O . VAL A 1 79 ? -29.516 3.649 20.545 1.00 55.08 79 VAL A O 1
ATOM 1134 N N . ALA A 1 80 ? -28.142 4.712 19.118 1.00 54.45 80 ALA A N 1
ATOM 1135 C CA . ALA A 1 80 ? -27.723 5.694 20.112 1.00 54.12 80 ALA A CA 1
ATOM 1136 C C . ALA A 1 80 ? -28.917 6.517 20.594 1.00 55.84 80 ALA A C 1
ATOM 1137 O O . ALA A 1 80 ? -29.138 6.654 21.797 1.00 55.27 80 ALA A O 1
ATOM 1144 N N . LYS A 1 81 ? -29.684 7.063 19.654 1.00 58.94 81 LYS A N 1
ATOM 1145 C CA . LYS A 1 81 ? -30.887 7.817 19.999 1.00 57.47 81 LYS A CA 1
ATOM 1146 C C . LYS A 1 81 ? -31.898 6.915 20.691 1.00 56.77 81 LYS A C 1
ATOM 1147 O O . LYS A 1 81 ? -32.665 7.363 21.540 1.00 58.33 81 LYS A O 1
ATOM 1166 N N . GLN A 1 82 ? -31.893 5.641 20.315 1.00 57.44 82 GLN A N 1
ATOM 1167 C CA . GLN A 1 82 ? -32.812 4.662 20.882 1.00 59.06 82 GLN A CA 1
ATOM 1168 C C . GLN A 1 82 ? -32.416 4.302 22.315 1.00 59.68 82 GLN A C 1
ATOM 1169 O O . GLN A 1 82 ? -33.274 4.054 23.165 1.00 58.60 82 GLN A O 1
ATOM 1183 N N . ALA A 1 83 ? -31.111 4.284 22.573 1.00 59.34 83 ALA A N 1
ATOM 1184 C CA . ALA A 1 83 ? -30.574 3.831 23.853 1.00 55.65 83 ALA A CA 1
ATOM 1185 C C . ALA A 1 83 ? -30.342 4.975 24.837 1.00 55.50 83 ALA A C 1
ATOM 1186 O O . ALA A 1 83 ? -29.868 4.754 25.951 1.00 56.50 83 ALA A O 1
ATOM 1193 N N . GLY A 1 84 ? -30.670 6.195 24.427 1.00 55.77 84 GLY A N 1
ATOM 1194 C CA . GLY A 1 84 ? -30.449 7.356 25.268 1.00 52.38 84 GLY A CA 1
ATOM 1195 C C . GLY A 1 84 ? -28.974 7.610 25.525 1.00 56.49 84 GLY A C 1
ATOM 1196 O O . GLY A 1 84 ? -28.611 8.207 26.540 1.00 55.38 84 GLY A O 1
ATOM 1200 N N . MET A 1 85 ? -28.122 7.150 24.611 1.00 57.31 85 MET A N 1
ATOM 1201 C CA . MET A 1 85 ? -26.687 7.414 24.689 1.00 52.38 85 MET A CA 1
ATOM 1202 C C . MET A 1 85 ? -26.369 8.719 23.967 1.00 50.94 85 MET A C 1
ATOM 1203 O O . MET A 1 85 ? -27.022 9.050 22.979 1.00 52.97 85 MET A O 1
ATOM 1217 N N . PRO A 1 86 ? -25.375 9.476 24.461 1.00 51.31 86 PRO A N 1
ATOM 1218 C CA . PRO A 1 86 ? -24.982 10.693 23.741 1.00 53.38 86 PRO A CA 1
ATOM 1219 C C . PRO A 1 86 ? -24.427 10.401 22.348 1.00 54.00 86 PRO A C 1
ATOM 1220 O O . PRO A 1 86 ? -23.763 9.386 22.143 1.00 53.45 86 PRO A O 1
ATOM 1231 N N . THR A 1 87 ? -24.693 11.299 21.406 1.00 53.35 87 THR A N 1
ATOM 1232 C CA . THR A 1 87 ? -24.311 11.093 20.015 1.00 50.64 87 THR A CA 1
ATOM 1233 C C . THR A 1 87 ? -22.812 11.273 19.800 1.00 51.03 87 THR A C 1
ATOM 1234 O O . THR A 1 87 ? -22.213 10.594 18.968 1.00 55.23 87 THR A O 1
ATOM 1245 N N . LYS A 1 88 ? -22.215 12.195 20.545 1.00 48.98 88 LYS A N 1
ATOM 1246 C CA . LYS A 1 88 ? -20.776 12.421 20.489 1.00 47.36 88 LYS A CA 1
ATOM 1247 C C . LYS A 1 88 ? -20.030 11.135 20.842 1.00 49.27 88 LYS A C 1
ATOM 1248 O O . LYS A 1 88 ? -19.082 10.734 20.160 1.00 52.11 88 LYS A O 1
ATOM 1267 N N . GLU A 1 89 ? -20.482 10.495 21.917 1.00 52.69 89 GLU A N 1
ATOM 1268 C CA . GLU A 1 89 ? -19.946 9.211 22.357 1.00 53.62 89 GLU A CA 1
ATOM 1269 C C . GLU A 1 89 ? -20.036 8.180 21.241 1.00 54.74 89 GLU A C 1
ATOM 1270 O O . GLU A 1 89 ? -19.032 7.569 20.849 1.00 56.00 89 GLU A O 1
ATOM 1282 N N . ALA A 1 90 ? -21.258 7.991 20.750 1.00 53.41 90 ALA A N 1
ATOM 1283 C CA . ALA A 1 90 ? -21.533 7.072 19.657 1.00 48.90 90 ALA A CA 1
ATOM 1284 C C . ALA A 1 90 ? -20.565 7.300 18.513 1.00 48.06 90 ALA A C 1
ATOM 1285 O O . ALA A 1 90 ? -19.877 6.381 18.070 1.00 53.45 90 ALA A O 1
ATOM 1292 N N . ALA A 1 91 ? -20.504 8.541 18.053 1.00 46.96 91 ALA A N 1
ATOM 1293 C CA . ALA A 1 91 ? -19.672 8.896 16.917 1.00 46.61 91 ALA A CA 1
ATOM 1294 C C . ALA A 1 91 ? -18.202 8.616 17.192 1.00 47.47 91 ALA A C 1
ATOM 1295 O O . ALA A 1 91 ? -17.492 8.103 16.325 1.00 49.30 91 ALA A O 1
ATOM 1302 N N . ARG A 1 92 ? -17.744 8.956 18.393 1.00 49.28 92 ARG A N 1
ATOM 1303 C CA . ARG A 1 92 ? -16.358 8.692 18.769 1.00 49.92 92 ARG A CA 1
ATOM 1304 C C . ARG A 1 92 ? -16.050 7.199 18.714 1.00 49.88 92 ARG A C 1
ATOM 1305 O O . ARG A 1 92 ? -15.059 6.782 18.104 1.00 51.72 92 ARG A O 1
ATOM 1326 N N . SER A 1 93 ? -16.898 6.400 19.355 1.00 49.84 93 SER A N 1
ATOM 1327 C CA . SER A 1 93 ? -16.706 4.952 19.372 1.00 51.14 93 SER A CA 1
ATOM 1328 C C . SER A 1 93 ? -16.707 4.393 17.952 1.00 50.83 93 SER A C 1
ATOM 1329 O O . SER A 1 93 ? -15.846 3.585 17.589 1.00 53.48 93 SER A O 1
ATOM 1337 N N . PHE A 1 94 ? -17.676 4.836 17.156 1.00 49.10 94 PHE A N 1
ATOM 1338 C CA . PHE A 1 94 ? -17.767 4.448 15.755 1.00 48.24 94 PHE A CA 1
ATOM 1339 C C . PHE A 1 94 ? -16.468 4.757 15.018 1.00 49.14 94 PHE A C 1
ATOM 1340 O O . PHE A 1 94 ? -15.902 3.888 14.351 1.00 50.42 94 PHE A O 1
ATOM 1357 N N . CYS A 1 95 ? -16.006 5.999 15.138 1.00 50.12 95 CYS A N 1
ATOM 1358 C CA . CYS A 1 95 ? -14.779 6.428 14.473 1.00 50.73 95 CYS A CA 1
ATOM 1359 C C . CYS A 1 95 ? -13.574 5.601 14.902 1.00 50.83 95 CYS A C 1
ATOM 1360 O O . CYS A 1 95 ? -12.826 5.103 14.060 1.00 50.26 95 CYS A O 1
ATOM 1367 N N . GLU A 1 96 ? -13.383 5.462 16.210 1.00 50.67 96 GLU A N 1
ATOM 1368 C CA . GLU A 1 96 ? -12.265 4.680 16.729 1.00 52.52 96 GLU A CA 1
ATOM 1369 C C . GLU A 1 96 ? -12.312 3.236 16.218 1.00 51.93 96 GLU A C 1
ATOM 1370 O O . GLU A 1 96 ? -11.318 2.724 15.688 1.00 53.50 96 GLU A O 1
ATOM 1382 N N . ALA A 1 97 ? -13.467 2.589 16.359 1.00 50.75 97 ALA A N 1
ATOM 1383 C CA . ALA A 1 97 ? -13.634 1.219 15.877 1.00 50.33 97 ALA A CA 1
ATOM 1384 C C . ALA A 1 97 ? -13.368 1.134 14.376 1.00 48.85 97 ALA A C 1
ATOM 1385 O O . ALA A 1 97 ? -12.748 0.183 13.893 1.00 51.00 97 ALA A O 1
ATOM 1392 N N . ALA A 1 98 ? -13.840 2.138 13.644 1.00 48.51 98 ALA A N 1
ATOM 1393 C CA . ALA A 1 98 ? -13.617 2.207 12.206 1.00 49.22 98 ALA A CA 1
ATOM 1394 C C . ALA A 1 98 ? -12.131 2.304 11.891 1.00 47.75 98 ALA A C 1
ATOM 1395 O O . ALA A 1 98 ? -11.633 1.626 10.995 1.00 49.40 98 ALA A O 1
ATOM 1402 N N . ALA A 1 99 ? -11.429 3.156 12.629 1.00 47.56 99 ALA A N 1
ATOM 1403 C CA . ALA A 1 99 ? -9.997 3.325 12.435 1.00 47.15 99 ALA A CA 1
ATOM 1404 C C . ALA A 1 99 ? -9.274 2.022 12.729 1.00 47.53 99 ALA A C 1
ATOM 1405 O O . ALA A 1 99 ? -8.379 1.621 11.987 1.00 48.96 99 ALA A O 1
ATOM 1412 N N . ARG A 1 100 ? -9.662 1.366 13.817 1.00 50.21 100 ARG A N 1
ATOM 1413 C CA . ARG A 1 100 ? -9.054 0.091 14.181 1.00 47.87 100 ARG A CA 1
ATOM 1414 C C . ARG A 1 100 ? -9.275 -0.953 13.095 1.00 46.86 100 ARG A C 1
ATOM 1415 O O . ARG A 1 100 ? -8.328 -1.601 12.649 1.00 49.24 100 ARG A O 1
ATOM 1436 N N . ALA A 1 101 ? -10.523 -1.114 12.672 1.00 45.97 101 ALA A N 1
ATOM 1437 C CA . ALA A 1 101 ? -10.834 -2.042 11.593 1.00 47.27 101 ALA A CA 1
ATOM 1438 C C . ALA A 1 101 ? -10.000 -1.713 10.356 1.00 51.46 101 ALA A C 1
ATOM 1439 O O . ALA A 1 101 ? -9.381 -2.593 9.752 1.00 53.68 101 ALA A O 1
ATOM 1446 N N . ALA A 1 102 ? -9.978 -0.434 9.996 1.00 52.24 102 ALA A N 1
ATOM 1447 C CA . ALA A 1 102 ? -9.202 0.034 8.853 1.00 52.36 102 ALA A CA 1
ATOM 1448 C C . ALA A 1 102 ? -7.724 -0.299 9.025 1.00 52.55 102 ALA A C 1
ATOM 1449 O O . ALA A 1 102 ? -7.044 -0.656 8.065 1.00 54.04 102 ALA A O 1
ATOM 1456 N N . ALA A 1 103 ? -7.230 -0.178 10.251 1.00 52.79 103 ALA A N 1
ATOM 1457 C CA . ALA A 1 103 ? -5.850 -0.529 10.545 1.00 52.66 103 ALA A CA 1
ATOM 1458 C C . ALA A 1 103 ? -5.656 -2.029 10.378 1.00 56.00 103 ALA A C 1
ATOM 1459 O O . ALA A 1 103 ? -4.638 -2.480 9.852 1.00 58.00 103 ALA A O 1
ATOM 1466 N N . GLU A 1 104 ? -6.647 -2.795 10.820 1.00 56.75 104 GLU A N 1
ATOM 1467 C CA . GLU A 1 104 ? -6.565 -4.251 10.786 1.00 56.90 104 GLU A CA 1
ATOM 1468 C C . GLU A 1 104 ? -6.686 -4.803 9.365 1.00 59.29 104 GLU A C 1
ATOM 1469 O O . GLU A 1 104 ? -6.091 -5.829 9.045 1.00 61.95 104 GLU A O 1
ATOM 1481 N N . SER A 1 105 ? -7.459 -4.133 8.516 1.00 58.70 105 SER A N 1
ATOM 1482 C CA . SER A 1 105 ? -7.629 -4.588 7.137 1.00 57.77 105 SER A CA 1
ATOM 1483 C C . SER A 1 105 ? -6.370 -4.348 6.307 1.00 57.95 105 SER A C 1
ATOM 1484 O O . SER A 1 105 ? -6.105 -5.068 5.3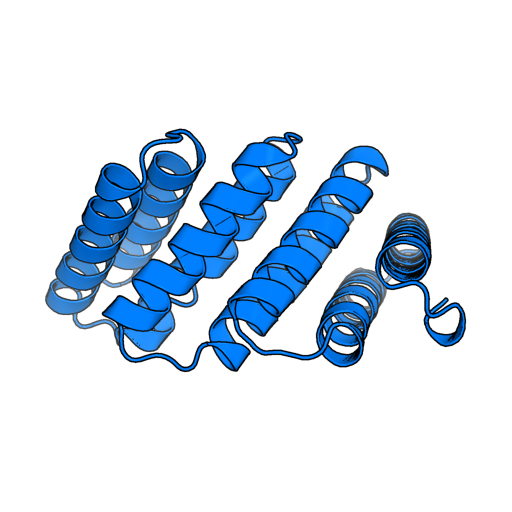46 1.00 59.38 105 SER A O 1
ATOM 1492 N N . ASN A 1 106 ? -5.601 -3.333 6.691 1.00 58.78 106 ASN A N 1
ATOM 1493 C CA . ASN A 1 106 ? -4.405 -2.928 5.957 1.00 58.59 106 ASN A CA 1
ATOM 1494 C C . ASN A 1 106 ? -4.704 -2.659 4.481 1.00 60.08 106 ASN A C 1
ATOM 1495 O O . ASN A 1 106 ? -4.087 -3.245 3.592 1.00 62.89 106 ASN A O 1
ATOM 1506 N N . ASP A 1 107 ? -5.653 -1.761 4.232 1.00 60.40 107 ASP A N 1
ATOM 1507 C CA . ASP A 1 107 ? -6.061 -1.417 2.873 1.00 60.26 107 ASP A CA 1
ATOM 1508 C C . ASP A 1 107 ? -6.460 0.054 2.801 1.00 60.46 107 ASP A C 1
ATOM 1509 O O . ASP A 1 107 ? -7.329 0.505 3.546 1.00 61.12 107 ASP A O 1
ATOM 1518 N N . GLU A 1 108 ? -5.825 0.796 1.898 1.00 60.10 108 GLU A N 1
ATOM 1519 C CA . GLU A 1 108 ? -6.077 2.228 1.770 1.00 58.53 108 GLU A CA 1
ATOM 1520 C C . GLU A 1 108 ? -7.514 2.529 1.361 1.00 58.94 108 GLU A C 1
ATOM 1521 O O . GLU A 1 108 ? -8.088 3.536 1.780 1.00 61.34 108 GLU A O 1
ATOM 1533 N N . GLU A 1 109 ? -8.089 1.667 0.531 1.00 58.06 109 GLU A N 1
ATOM 1534 C CA . GLU A 1 109 ? -9.490 1.804 0.157 1.00 58.42 109 GLU A CA 1
ATOM 1535 C C . GLU A 1 109 ? -10.337 1.776 1.419 1.00 59.41 109 GLU A C 1
ATOM 1536 O O . GLU A 1 109 ? -11.073 2.719 1.714 1.00 61.20 109 GLU A O 1
ATOM 1548 N N . VAL A 1 110 ? -10.205 0.684 2.164 1.00 58.65 110 VAL A N 1
ATOM 1549 C CA . VAL A 1 110 ? -10.907 0.511 3.425 1.00 57.03 110 VAL A CA 1
ATOM 1550 C C . VAL A 1 110 ? -10.652 1.706 4.334 1.00 56.12 110 VAL A C 1
ATOM 1551 O O . VAL A 1 110 ? -11.544 2.137 5.061 1.00 58.95 110 VAL A O 1
ATOM 1564 N N . ALA A 1 111 ? -9.437 2.244 4.281 1.00 56.39 111 ALA A N 1
ATOM 1565 C CA . ALA A 1 111 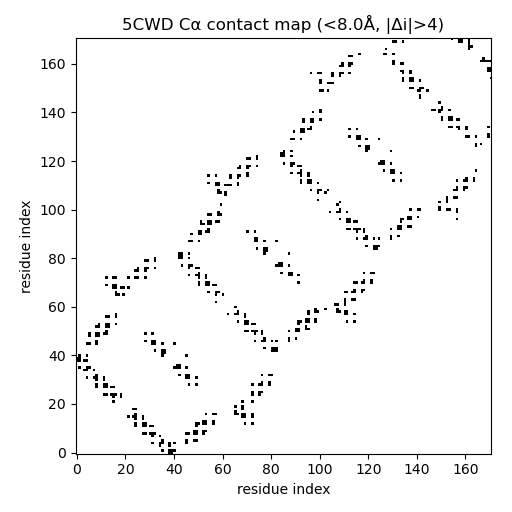? -9.071 3.393 5.106 1.00 57.51 111 ALA A CA 1
ATOM 1566 C C . ALA A 1 111 ? -9.865 4.631 4.699 1.00 58.90 111 ALA A C 1
ATOM 1567 O O . ALA A 1 111 ? -10.384 5.355 5.553 1.00 59.50 111 ALA A O 1
ATOM 1574 N N . LYS A 1 112 ? -9.953 4.875 3.395 1.00 56.75 112 LYS A N 1
ATOM 1575 C CA . LYS A 1 112 ? -10.754 5.979 2.881 1.00 56.17 112 LYS A CA 1
ATOM 1576 C C . LYS A 1 112 ? -12.215 5.795 3.278 1.00 54.89 112 LYS A C 1
ATOM 1577 O O . LYS A 1 112 ? -12.866 6.736 3.744 1.00 56.66 112 LYS A O 1
ATOM 1596 N N . ILE A 1 113 ? -12.718 4.577 3.092 1.00 55.19 113 ILE A N 1
ATOM 1597 C CA . ILE A 1 113 ? -14.077 4.233 3.503 1.00 56.82 113 ILE A CA 1
ATOM 1598 C C . ILE A 1 113 ? -14.278 4.554 4.982 1.00 57.00 113 ILE A C 1
ATOM 1599 O O . ILE A 1 113 ? -15.270 5.178 5.363 1.00 56.80 113 ILE A O 1
ATOM 1615 N N . ALA A 1 114 ? -13.325 4.128 5.807 1.00 57.32 114 ALA A N 1
ATOM 1616 C CA . ALA A 1 114 ? -13.407 4.322 7.251 1.00 53.43 114 ALA A CA 1
ATOM 1617 C C . ALA A 1 114 ? -13.419 5.803 7.597 1.00 52.74 114 ALA A C 1
ATOM 1618 O O . ALA A 1 114 ? -14.244 6.255 8.387 1.00 52.78 114 ALA A O 1
ATOM 1625 N N . ALA A 1 115 ? -12.498 6.552 7.002 1.00 52.76 115 ALA A N 1
ATOM 1626 C CA . ALA A 1 115 ? -12.420 7.988 7.227 1.00 50.48 115 ALA A CA 1
ATOM 1627 C C . ALA A 1 115 ? -13.741 8.661 6.867 1.00 51.69 115 ALA A C 1
ATOM 1628 O O . ALA A 1 115 ? -14.338 9.379 7.683 1.00 52.96 115 ALA A O 1
ATOM 1635 N N . LYS A 1 116 ? -14.194 8.414 5.641 1.00 55.86 116 LYS A N 1
ATOM 1636 C CA . LYS A 1 116 ? -15.438 8.995 5.156 1.00 55.04 116 LYS A CA 1
ATOM 1637 C C . LYS A 1 116 ? -16.572 8.644 6.113 1.00 52.37 116 LYS A C 1
ATOM 1638 O O . LYS A 1 116 ? -17.345 9.511 6.528 1.00 54.26 116 LYS A O 1
ATOM 1657 N N . ALA A 1 117 ? -16.644 7.368 6.478 1.00 51.55 117 ALA A N 1
ATOM 1658 C CA . ALA A 1 117 ? -17.665 6.880 7.394 1.00 52.09 117 ALA A CA 1
ATOM 1659 C C . ALA A 1 117 ? -17.644 7.658 8.703 1.00 51.62 117 ALA A C 1
ATOM 1660 O O . ALA A 1 117 ? -18.630 8.300 9.070 1.00 54.23 117 ALA A O 1
ATOM 1667 N N . CYS A 1 118 ? -16.511 7.597 9.395 1.00 50.11 118 CYS A N 1
ATOM 1668 C CA . CYS A 1 118 ? -16.322 8.319 10.646 1.00 51.38 118 CYS A CA 1
ATOM 1669 C C . CYS A 1 118 ? -16.778 9.767 10.535 1.00 50.95 118 CYS A C 1
ATOM 1670 O O . CYS A 1 118 ? -17.633 10.221 11.301 1.00 51.33 118 CYS A O 1
ATOM 1677 N N . LEU A 1 119 ? -16.218 10.482 9.564 1.00 52.08 119 LEU A N 1
ATOM 1678 C CA . LEU A 1 119 ? -16.543 11.893 9.397 1.00 51.54 119 LEU A CA 1
ATOM 1679 C C . LEU A 1 119 ? -18.025 12.097 9.094 1.00 52.41 119 LEU A C 1
ATOM 1680 O O . LEU A 1 119 ? -18.610 13.103 9.498 1.00 55.01 119 LEU A O 1
ATOM 1696 N N . GLU A 1 120 ? -18.634 11.150 8.388 1.00 51.77 120 GLU A N 1
ATOM 1697 C CA . GLU A 1 120 ? -20.070 11.214 8.138 1.00 51.22 120 GLU A CA 1
ATOM 1698 C C . GLU A 1 120 ? -20.858 11.051 9.437 1.00 52.96 120 GLU A C 1
ATOM 1699 O O . GLU A 1 120 ? -21.824 11.783 9.679 1.00 55.38 120 GLU A O 1
ATOM 1711 N N . VAL A 1 121 ? -20.455 10.090 10.268 1.00 52.74 121 VAL A N 1
ATOM 1712 C CA . VAL A 1 121 ? -21.083 9.917 11.578 1.00 50.91 121 VAL A CA 1
ATOM 1713 C C . VAL A 1 121 ? -20.978 11.213 12.363 1.00 53.19 121 VAL A C 1
ATOM 1714 O O . VAL A 1 121 ? -21.973 11.726 12.880 1.00 53.72 121 VAL A O 1
ATOM 1727 N N . ALA A 1 122 ? -19.756 11.730 12.448 1.00 53.13 122 ALA A N 1
ATOM 1728 C CA . ALA A 1 122 ? -19.498 12.996 13.120 1.00 51.57 122 ALA A CA 1
ATOM 1729 C C . ALA A 1 122 ? -20.430 14.076 12.590 1.00 51.40 122 ALA A C 1
ATOM 1730 O O . ALA A 1 122 ? -21.069 14.792 13.360 1.00 52.97 122 ALA A O 1
ATOM 1737 N N . LYS A 1 123 ? -20.503 14.175 11.267 1.00 53.81 123 LYS A N 1
ATOM 1738 C CA . LYS A 1 123 ? -21.371 15.140 10.608 1.00 53.39 123 LYS A CA 1
ATOM 1739 C C . LYS A 1 123 ? -22.806 14.996 11.102 1.00 52.96 123 LYS A C 1
ATOM 1740 O O . LYS A 1 123 ? -23.408 15.960 11.572 1.00 54.71 123 LYS A O 1
ATOM 1759 N N . GLN A 1 124 ? -23.345 13.785 11.012 1.00 52.01 124 GLN A N 1
ATOM 1760 C CA . GLN A 1 124 ? -24.723 13.545 11.426 1.00 53.03 124 GLN A CA 1
ATOM 1761 C C . GLN A 1 124 ? -24.905 13.641 12.937 1.00 53.02 124 GLN A C 1
ATOM 1762 O O . GLN A 1 124 ? -26.009 13.893 13.418 1.00 52.77 124 GLN A O 1
ATOM 1776 N N . ALA A 1 125 ? -23.823 13.440 13.683 1.00 53.68 125 ALA A N 1
ATOM 1777 C CA . ALA A 1 125 ? -23.901 13.381 15.141 1.00 53.96 125 ALA A CA 1
ATOM 1778 C C . ALA A 1 125 ? -23.848 14.760 15.791 1.00 53.07 125 ALA A C 1
ATOM 1779 O O . ALA A 1 125 ? -24.483 14.992 16.818 1.00 53.42 125 ALA A O 1
ATOM 1786 N N . GLY A 1 126 ? -23.080 15.666 15.196 1.00 53.52 126 GLY A N 1
ATOM 1787 C CA . GLY A 1 126 ? -22.884 16.992 15.751 1.00 52.24 126 GLY A CA 1
ATOM 1788 C C . GLY A 1 126 ? -21.523 17.137 16.404 1.00 53.68 126 GLY A C 1
ATOM 1789 O O . GLY A 1 126 ? -21.287 18.079 17.160 1.00 57.09 126 GLY A O 1
ATOM 1793 N N . MET A 1 127 ? -20.629 16.195 16.117 1.00 51.51 127 MET A N 1
ATOM 1794 C CA . MET A 1 127 ? -19.241 16.286 16.554 1.00 51.09 127 MET A CA 1
ATOM 1795 C C . MET A 1 127 ? -18.418 16.968 15.460 1.00 54.40 127 MET A C 1
ATOM 1796 O O . MET A 1 127 ? -18.581 16.646 14.282 1.00 55.54 127 MET A O 1
ATOM 1810 N N . PRO A 1 128 ? -17.540 17.919 15.835 1.00 55.67 128 PRO A N 1
ATOM 1811 C CA . PRO A 1 128 ? -16.741 18.613 14.814 1.00 55.49 128 PRO A CA 1
ATOM 1812 C C . PRO A 1 128 ? -15.879 17.668 13.985 1.00 55.13 128 PRO A C 1
ATOM 1813 O O . PRO A 1 128 ? -15.393 16.665 14.507 1.00 54.71 128 PRO A O 1
ATOM 1824 N N . THR A 1 129 ? -15.691 17.996 12.711 1.00 55.68 129 THR A N 1
ATOM 1825 C CA . THR A 1 129 ? -14.879 17.176 11.821 1.00 55.16 129 THR A CA 1
ATOM 1826 C C . THR A 1 129 ? -13.465 17.028 12.377 1.00 56.64 129 THR A C 1
ATOM 1827 O O . THR A 1 129 ? -12.835 15.976 12.240 1.00 57.57 129 THR A O 1
ATOM 1838 N N . LYS A 1 130 ? -12.981 18.085 13.022 1.00 55.22 130 LYS A N 1
ATOM 1839 C CA . LYS A 1 130 ? -11.644 18.088 13.602 1.00 56.22 130 LYS A CA 1
ATOM 1840 C C . LYS A 1 130 ? -11.494 17.008 14.667 1.00 57.66 130 LYS A C 1
ATOM 1841 O O . LYS A 1 130 ? -10.619 16.149 14.569 1.00 61.10 130 LYS A O 1
ATOM 1860 N N . GLU A 1 131 ? -12.348 17.059 15.684 1.00 55.93 131 GLU A N 1
ATOM 1861 C CA . GLU A 1 131 ? -12.295 16.096 16.778 1.00 53.36 131 GLU A CA 1
ATOM 1862 C C . GLU A 1 131 ? -12.452 14.666 16.274 1.00 54.12 131 GLU A C 1
ATOM 1863 O O . GLU A 1 131 ? -11.761 13.757 16.733 1.00 52.93 131 GLU A O 1
ATOM 1875 N N . ALA A 1 132 ? -13.366 14.477 15.328 1.00 54.20 132 ALA A N 1
ATOM 1876 C CA . ALA A 1 132 ? -13.603 13.165 14.740 1.00 51.62 132 ALA A CA 1
ATOM 1877 C C . ALA A 1 132 ? -12.349 12.660 14.043 1.00 51.90 132 ALA A C 1
ATOM 1878 O O . ALA A 1 132 ? -11.886 11.543 14.292 1.00 56.67 132 ALA A O 1
ATOM 1885 N N . ALA A 1 133 ? -11.804 13.496 13.167 1.00 51.45 133 ALA A N 1
ATOM 1886 C CA . ALA A 1 133 ? -10.584 13.167 12.443 1.00 53.06 133 ALA A CA 1
ATOM 1887 C C . ALA A 1 133 ? -9.453 12.827 13.408 1.00 53.66 133 ALA A C 1
ATOM 1888 O O . ALA A 1 133 ? -8.735 11.838 13.230 1.00 54.06 133 ALA A O 1
ATOM 1895 N N . ARG A 1 134 ? -9.313 13.660 14.433 1.00 55.54 134 ARG A N 1
ATOM 1896 C CA . ARG A 1 134 ? -8.270 13.496 15.437 1.00 55.21 134 ARG A CA 1
ATOM 1897 C C . ARG A 1 134 ? -8.447 12.177 16.184 1.00 52.70 134 ARG A C 1
ATOM 1898 O O . ARG A 1 134 ? -7.481 11.449 16.416 1.00 51.64 134 ARG A O 1
ATOM 1919 N N . SER A 1 135 ? -9.689 11.876 16.553 1.00 51.89 135 SER A N 1
ATOM 1920 C CA . SER A 1 135 ? -10.012 10.613 17.205 1.00 54.16 135 SER A CA 1
ATOM 1921 C C . SER A 1 135 ? -9.624 9.439 16.316 1.00 54.97 135 SER A C 1
ATOM 1922 O O . SER A 1 135 ? -8.977 8.492 16.769 1.00 56.07 135 SER A O 1
ATOM 1930 N N . PHE A 1 136 ? -10.033 9.511 15.052 1.00 54.44 136 PHE A N 1
ATOM 1931 C CA . PHE A 1 136 ? -9.700 8.487 14.064 1.00 51.61 136 PHE A CA 1
ATOM 1932 C C . PHE A 1 136 ? -8.192 8.259 13.984 1.00 53.05 136 PHE A C 1
ATOM 1933 O O . PHE A 1 136 ? -7.694 7.146 14.233 1.00 56.02 136 PHE A O 1
ATOM 1950 N N . CYS A 1 137 ? -7.470 9.321 13.639 1.00 51.35 137 CYS A N 1
ATOM 1951 C CA . CYS A 1 137 ? -6.028 9.234 13.480 1.00 52.33 137 CYS A CA 1
ATOM 1952 C C . CYS A 1 137 ? -5.384 8.692 14.751 1.00 52.61 137 CYS A C 1
ATOM 1953 O O . CYS A 1 137 ? -4.611 7.731 14.710 1.00 54.06 137 CYS A O 1
ATOM 1960 N N . GLU A 1 138 ? -5.727 9.293 15.885 1.00 51.64 138 GLU A N 1
ATOM 1961 C CA . GLU A 1 138 ? -5.120 8.907 17.149 1.00 52.57 138 GLU A CA 1
ATOM 1962 C C . GLU A 1 138 ? -5.448 7.456 17.485 1.00 53.28 138 GLU A C 1
ATOM 1963 O O . GLU A 1 138 ? -4.619 6.746 18.050 1.00 54.99 138 GLU A O 1
ATOM 1975 N N . ALA A 1 139 ? -6.652 7.013 17.134 1.00 51.47 139 ALA A N 1
ATOM 1976 C CA . ALA A 1 139 ? -7.028 5.617 17.331 1.00 50.92 139 ALA A CA 1
ATOM 1977 C C . ALA A 1 139 ? -6.127 4.715 16.500 1.00 51.39 139 ALA A C 1
ATOM 1978 O O . ALA A 1 139 ? -5.592 3.718 16.998 1.00 53.56 139 ALA A O 1
ATOM 1985 N N . ALA A 1 140 ? -5.964 5.070 15.229 1.00 51.37 140 ALA A N 1
ATOM 1986 C CA . ALA A 1 140 ? -5.050 4.337 14.358 1.00 49.74 140 ALA A CA 1
ATOM 1987 C C . ALA A 1 140 ? -3.641 4.259 14.955 1.00 51.08 140 ALA A C 1
ATOM 1988 O O . ALA A 1 140 ? -3.069 3.169 15.090 1.00 54.43 140 ALA A O 1
ATOM 1995 N N . LYS A 1 141 ? -3.087 5.414 15.314 1.00 51.05 141 LYS A N 1
ATOM 1996 C CA . LYS A 1 141 ? -1.743 5.459 15.885 1.00 52.44 141 LYS A CA 1
ATOM 1997 C C . LYS A 1 141 ? -1.673 4.639 17.173 1.00 51.92 141 LYS A C 1
ATOM 1998 O O . LYS A 1 141 ? -0.679 3.954 17.435 1.00 53.26 141 LYS A O 1
ATOM 2017 N N . ARG A 1 142 ? -2.735 4.709 17.970 1.00 52.90 142 ARG A N 1
ATOM 2018 C CA . ARG A 1 142 ? -2.816 3.945 19.212 1.00 55.08 142 ARG A CA 1
ATOM 2019 C C . ARG A 1 142 ? -2.728 2.455 18.917 1.00 53.69 142 ARG A C 1
ATOM 2020 O O . ARG A 1 142 ? -1.945 1.738 19.539 1.00 54.21 142 ARG A O 1
ATOM 2041 N N . ALA A 1 143 ? -3.538 1.998 17.966 1.00 52.84 143 ALA A N 1
ATOM 2042 C CA . ALA A 1 143 ? -3.501 0.602 17.544 1.00 50.61 143 ALA A CA 1
ATOM 2043 C C . ALA A 1 143 ? -2.098 0.215 17.089 1.00 51.32 143 ALA 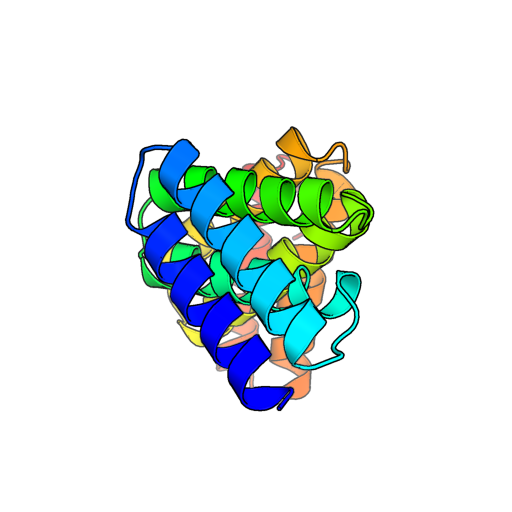A C 1
ATOM 2044 O O . ALA A 1 143 ? -1.545 -0.795 17.535 1.00 54.23 143 ALA A O 1
ATOM 2051 N N . ALA A 1 144 ? -1.527 1.027 16.205 1.00 50.07 144 ALA A N 1
ATOM 2052 C CA . ALA A 1 144 ? -0.180 0.777 15.703 1.00 51.13 144 ALA A CA 1
ATOM 2053 C C . ALA A 1 144 ? 0.827 0.641 16.836 1.00 51.95 144 ALA A C 1
ATOM 2054 O O . ALA A 1 144 ? 1.660 -0.264 16.828 1.00 53.91 144 ALA A O 1
ATOM 2061 N N . LYS A 1 145 ? 0.758 1.549 17.802 1.00 53.62 145 LYS A N 1
ATOM 2062 C CA . LYS A 1 145 ? 1.666 1.506 18.942 1.00 56.26 145 LYS A CA 1
ATOM 2063 C C . LYS A 1 145 ? 1.438 0.265 19.796 1.00 54.68 145 LYS A C 1
ATOM 2064 O O . LYS A 1 145 ? 2.391 -0.401 20.200 1.00 54.48 145 LYS A O 1
ATOM 2083 N N . GLU A 1 146 ? 0.174 -0.039 20.069 1.00 53.67 146 GLU A N 1
ATOM 2084 C CA . GLU A 1 146 ? -0.174 -1.208 20.865 1.00 53.87 146 GLU A CA 1
ATOM 2085 C C . GLU A 1 146 ? 0.330 -2.488 20.207 1.00 53.01 146 GLU A C 1
ATOM 2086 O O . GLU A 1 146 ? 0.811 -3.396 20.887 1.00 50.57 146 GLU A O 1
ATOM 2098 N N . SER A 1 147 ? 0.217 -2.558 18.884 1.00 57.21 147 SER A N 1
ATOM 2099 C CA . SER A 1 147 ? 0.741 -3.702 18.144 1.00 57.02 147 SER A CA 1
ATOM 2100 C C . SER A 1 147 ? 2.265 -3.772 18.220 1.00 55.65 147 SER A C 1
ATOM 2101 O O . SER A 1 147 ? 2.844 -4.847 18.089 1.00 56.06 147 SER A O 1
ATOM 2109 N N . ASN A 1 148 ? 2.906 -2.626 18.434 1.00 57.60 148 ASN A N 1
ATOM 2110 C CA . ASN A 1 148 ? 4.365 -2.555 18.487 1.00 58.95 148 ASN A CA 1
ATOM 2111 C C . ASN A 1 148 ? 4.986 -3.029 17.171 1.00 61.59 148 ASN A C 1
ATOM 2112 O O . ASN A 1 148 ? 6.036 -3.674 17.161 1.00 61.79 148 ASN A O 1
ATOM 2123 N N . ASP A 1 149 ? 4.323 -2.701 16.064 1.00 62.75 149 ASP A N 1
ATOM 2124 C CA . ASP A 1 149 ? 4.782 -3.084 14.731 1.00 61.78 149 ASP A CA 1
ATOM 2125 C C . ASP A 1 149 ? 4.702 -1.894 13.781 1.00 63.61 149 ASP A C 1
ATOM 2126 O O . ASP A 1 149 ? 3.775 -1.090 13.855 1.00 64.94 149 ASP A O 1
ATOM 2135 N N . GLU A 1 150 ? 5.676 -1.794 12.882 1.00 66.57 150 GLU A N 1
ATOM 2136 C CA . GLU A 1 150 ? 5.775 -0.654 11.979 1.00 67.63 150 GLU A CA 1
ATOM 2137 C C . GLU A 1 150 ? 4.857 -0.795 10.769 1.00 65.73 150 GLU A C 1
ATOM 2138 O O . GLU A 1 150 ? 4.264 0.186 10.312 1.00 68.86 150 GLU A O 1
ATOM 2150 N N . GLU A 1 151 ? 4.742 -2.016 10.254 1.00 63.77 151 GLU A N 1
ATOM 2151 C CA . GLU A 1 151 ? 3.891 -2.280 9.098 1.00 65.77 151 GLU A CA 1
ATOM 2152 C C . GLU A 1 151 ? 2.453 -1.847 9.391 1.00 65.19 151 GLU A C 1
ATOM 2153 O O . GLU A 1 151 ? 1.681 -1.560 8.474 1.00 65.54 151 GLU A O 1
ATOM 2165 N N . VAL A 1 152 ? 2.106 -1.795 10.674 1.00 63.12 152 VAL A N 1
ATOM 2166 C CA . VAL A 1 152 ? 0.811 -1.284 11.106 1.00 60.28 152 VAL A CA 1
ATOM 2167 C C . VAL A 1 152 ? 0.854 0.239 11.175 1.00 61.28 152 VAL A C 1
ATOM 2168 O O . VAL A 1 152 ? -0.108 0.925 10.810 1.00 62.90 152 VAL A O 1
ATOM 2181 N N . GLU A 1 153 ? 1.979 0.760 11.652 1.00 62.52 153 GLU A N 1
ATOM 2182 C CA . GLU A 1 153 ? 2.187 2.200 11.715 1.00 62.02 153 GLU A CA 1
ATOM 2183 C C . GLU A 1 153 ? 2.057 2.803 10.321 1.00 61.57 153 GLU A C 1
ATOM 2184 O O . GLU A 1 153 ? 1.592 3.933 10.159 1.00 63.80 153 GLU A O 1
ATOM 2196 N N . LYS A 1 154 ? 2.463 2.035 9.315 1.00 62.38 154 LYS A N 1
ATOM 2197 C CA . LYS A 1 154 ? 2.309 2.451 7.923 1.00 62.56 154 LYS A CA 1
ATOM 2198 C C . LYS 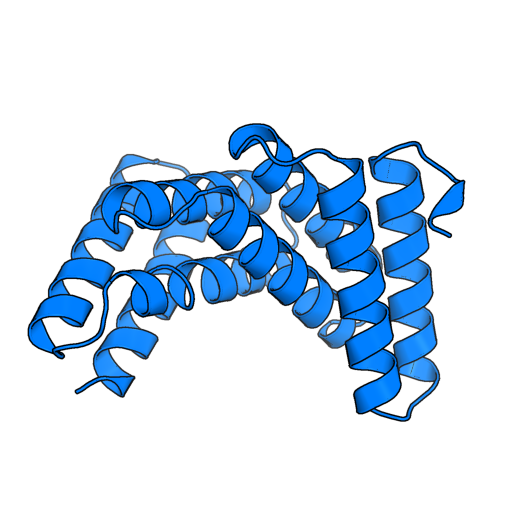A 1 154 ? 0.851 2.730 7.558 1.00 60.03 154 LYS A C 1
ATOM 2199 O O . LYS A 1 154 ? 0.494 3.863 7.224 1.00 60.89 154 LYS A O 1
ATOM 2218 N N . ILE A 1 155 ? 0.013 1.698 7.614 1.00 59.58 155 ILE A N 1
ATOM 2219 C CA . ILE A 1 155 ? -1.400 1.850 7.277 1.00 60.56 155 ILE A CA 1
ATOM 2220 C C . ILE A 1 155 ? -2.062 2.860 8.211 1.00 60.15 155 ILE A C 1
ATOM 2221 O O . ILE A 1 155 ? -2.991 3.564 7.815 1.00 58.71 155 ILE A O 1
ATOM 2237 N N . ALA A 1 156 ? -1.581 2.935 9.449 1.00 59.21 156 ALA A N 1
ATOM 2238 C CA . ALA A 1 156 ? -2.058 3.958 10.372 1.00 58.58 156 ALA A CA 1
ATOM 2239 C C . ALA A 1 156 ? -1.788 5.358 9.817 1.00 59.16 156 ALA A C 1
ATOM 2240 O O . ALA A 1 156 ? -2.687 6.208 9.770 1.00 60.32 156 ALA A O 1
ATOM 2247 N N . LYS A 1 157 ? -0.550 5.593 9.392 1.00 60.30 157 LYS A N 1
ATOM 2248 C CA . LYS A 1 157 ? -0.179 6.880 8.812 1.00 61.38 157 LYS A CA 1
ATOM 2249 C C . LYS A 1 157 ? -0.943 7.148 7.515 1.00 60.16 157 LYS A C 1
ATOM 2250 O O . LYS A 1 157 ? -1.377 8.276 7.266 1.00 61.73 157 LYS A O 1
ATOM 2269 N N . LYS A 1 158 ? -1.116 6.114 6.697 1.00 58.18 158 LYS A N 1
ATOM 2270 C CA . LYS A 1 158 ? -1.917 6.241 5.484 1.00 58.81 158 LYS A CA 1
ATOM 2271 C C . LYS A 1 158 ? -3.340 6.661 5.832 1.00 55.71 158 LYS A C 1
ATOM 2272 O O . LYS A 1 158 ? -3.918 7.548 5.197 1.00 58.51 158 LYS A O 1
ATOM 2291 N N . ALA A 1 159 ? -3.899 6.015 6.847 1.00 54.21 159 ALA A N 1
ATOM 2292 C CA . ALA A 1 159 ? -5.247 6.323 7.298 1.00 55.09 159 ALA A CA 1
ATOM 2293 C C . ALA A 1 159 ? -5.332 7.773 7.767 1.00 57.69 159 ALA A C 1
ATOM 2294 O O . ALA A 1 159 ? -6.250 8.509 7.390 1.00 58.64 159 ALA A O 1
ATOM 2301 N N . CYS A 1 160 ? -4.368 8.181 8.588 1.00 57.74 160 CYS A N 1
ATOM 2302 C CA . CYS A 1 160 ? -4.287 9.570 9.026 1.00 56.33 160 CYS A CA 1
ATOM 2303 C C . CYS A 1 160 ? -4.251 10.532 7.840 1.00 55.94 160 CYS A C 1
ATOM 2304 O O . CYS A 1 160 ? -4.994 11.512 7.810 1.00 55.28 160 CYS A O 1
ATOM 2311 N N . LYS A 1 161 ? -3.383 10.251 6.872 1.00 57.87 161 LYS A N 1
ATOM 2312 C CA . LYS A 1 161 ? -3.311 11.054 5.653 1.00 57.38 161 LYS A CA 1
ATOM 2313 C C . LYS A 1 161 ? -4.672 11.143 4.970 1.00 57.07 161 LYS A C 1
ATOM 2314 O O . LYS A 1 161 ? -5.135 12.235 4.630 1.00 59.19 161 LYS A O 1
ATOM 2333 N N . GLU A 1 162 ? -5.306 9.991 4.765 1.00 57.69 162 GLU A N 1
ATOM 2334 C CA . GLU A 1 162 ? -6.638 9.951 4.167 1.00 57.70 162 GLU A CA 1
ATOM 2335 C C . GLU A 1 162 ? -7.612 10.848 4.920 1.00 56.96 162 GLU A C 1
ATOM 2336 O O . GLU A 1 162 ? -8.291 11.677 4.315 1.00 58.44 162 GLU A O 1
ATOM 2348 N N . VAL A 1 163 ? -7.674 10.686 6.237 1.00 56.42 163 VAL A N 1
ATOM 2349 C CA . VAL A 1 163 ? -8.559 11.511 7.054 1.00 55.60 163 VAL A CA 1
ATOM 2350 C C . VAL A 1 163 ? -8.200 12.987 6.926 1.00 56.84 163 VAL A C 1
ATOM 2351 O O . VAL A 1 163 ? -9.082 13.846 6.897 1.00 58.18 163 VAL A O 1
ATOM 2364 N N . ALA A 1 164 ? -6.905 13.276 6.861 1.00 56.17 164 ALA A N 1
ATOM 2365 C CA . ALA A 1 164 ? -6.443 14.650 6.728 1.00 57.11 164 ALA A CA 1
ATOM 2366 C C . ALA A 1 164 ? -6.962 15.243 5.425 1.00 59.33 164 ALA A C 1
ATOM 2367 O O . ALA A 1 164 ? -7.469 16.366 5.404 1.00 60.71 164 ALA A O 1
ATOM 2374 N N . LYS A 1 165 ? -6.835 14.482 4.342 1.00 60.23 165 LYS A N 1
ATOM 2375 C CA . LYS A 1 165 ? -7.385 14.892 3.054 1.00 59.08 165 LYS A CA 1
ATOM 2376 C C . LYS A 1 165 ? -8.893 15.110 3.153 1.00 59.93 165 LYS A C 1
ATOM 2377 O O . LYS A 1 165 ? -9.405 16.152 2.743 1.00 59.13 165 LYS A O 1
ATOM 2396 N N . GLN A 1 166 ? -9.591 14.119 3.702 1.00 61.96 166 GLN A N 1
ATOM 2397 C CA . GLN A 1 166 ? -11.044 14.172 3.859 1.00 61.36 166 GLN A CA 1
ATOM 2398 C C . GLN A 1 166 ? -11.505 15.433 4.590 1.00 59.97 166 GLN A C 1
ATOM 2399 O O . GLN A 1 166 ? -12.274 16.230 4.052 1.00 60.60 166 GLN A O 1
ATOM 2413 N N . ALA A 1 167 ? -11.029 15.603 5.820 1.00 59.58 167 ALA A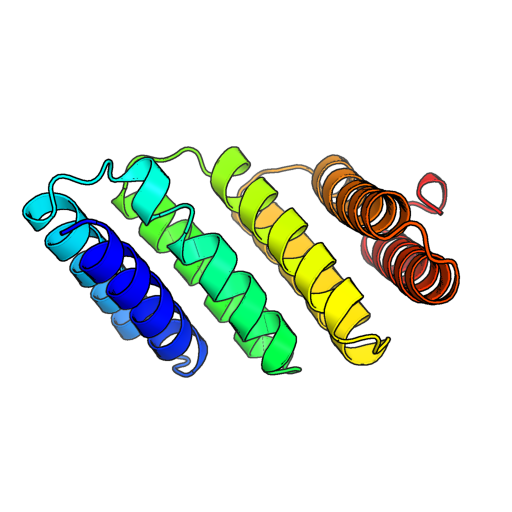 N 1
ATOM 2414 C CA . ALA A 1 167 ? -11.452 16.716 6.661 1.00 57.58 167 ALA A CA 1
ATOM 2415 C C . ALA A 1 167 ? -10.921 18.048 6.145 1.00 59.89 167 ALA A C 1
ATOM 2416 O O . ALA A 1 167 ? -11.465 19.106 6.461 1.00 61.17 167 ALA A O 1
ATOM 2423 N N . GLY A 1 168 ? -9.854 17.993 5.357 1.00 58.97 168 GLY A N 1
ATOM 2424 C CA . GLY A 1 168 ? -9.292 19.189 4.761 1.00 59.53 168 GLY A CA 1
ATOM 2425 C C . GLY A 1 168 ? -8.552 20.050 5.763 1.00 60.61 168 GLY A C 1
ATOM 2426 O O . GLY A 1 168 ? -8.597 21.278 5.685 1.00 64.60 168 GLY A O 1
ATOM 2430 N N . MET A 1 169 ? -7.879 19.404 6.710 1.00 60.23 169 MET A N 1
ATOM 2431 C CA . MET A 1 169 ? -7.033 20.099 7.677 1.00 63.43 169 MET A CA 1
ATOM 2432 C C . MET A 1 169 ? -5.691 19.380 7.790 1.00 61.86 169 MET A C 1
ATOM 2433 O O . MET A 1 169 ? -5.529 18.490 8.625 1.00 61.47 169 MET A O 1
ATOM 2447 N N . PRO A 1 170 ?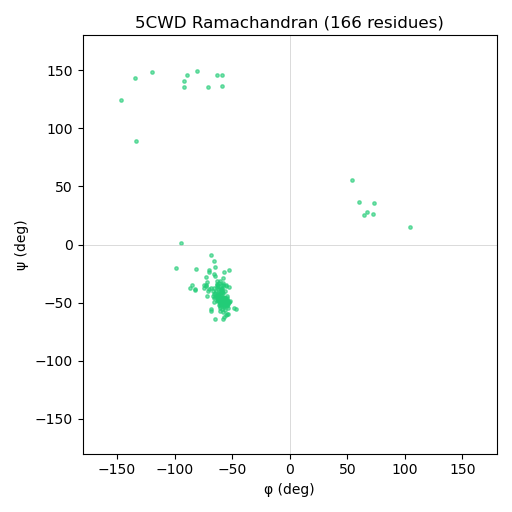 -4.724 19.771 6.942 1.00 60.72 170 PRO A N 1
ATOM 2448 C CA . PRO A 1 170 ? -3.435 19.083 6.804 1.00 61.72 170 PRO A CA 1
ATOM 2449 C C . PRO A 1 170 ? -2.687 18.869 8.112 1.00 65.04 170 PRO A C 1
ATOM 2450 O O . PRO A 1 170 ? -1.832 17.988 8.183 1.00 70.16 170 PRO A O 1
ATOM 2461 N N . TRP A 1 171 ? -3.005 19.661 9.127 1.00 63.83 171 TRP A N 1
ATOM 2462 C CA . TRP A 1 171 ? -2.235 19.657 10.364 1.00 66.59 171 TRP A CA 1
ATOM 2463 C C . TRP A 1 171 ? -2.341 18.341 11.129 1.00 68.54 171 TRP A C 1
ATOM 2464 O O . TRP A 1 171 ? -1.557 18.084 12.044 1.00 68.51 171 TRP A O 1
ATOM 2485 N N . LEU A 1 172 ? -3.308 17.510 10.757 1.00 67.26 172 LEU A N 1
ATOM 2486 C CA . LEU A 1 172 ? -3.425 16.185 11.348 1.00 68.41 172 LEU A CA 1
ATOM 2487 C C . LEU A 1 172 ? -2.212 15.341 10.971 1.00 70.15 172 LEU A C 1
ATOM 2488 O O . LEU A 1 172 ? -1.425 14.948 11.834 1.00 70.89 172 LEU A O 1
ATOM 2504 N N . GLU A 1 173 ? -2.066 15.070 9.676 1.00 69.33 173 GLU A N 1
ATOM 2505 C CA . GLU A 1 173 ? -0.893 14.372 9.160 1.00 68.69 173 GLU A CA 1
ATOM 2506 C C . GLU A 1 173 ? -0.881 14.387 7.636 1.00 65.65 173 GLU A C 1
ATOM 2507 O O . GLU A 1 173 ? -0.067 13.713 7.005 1.00 67.11 173 GLU A O 1
#

B-factor: mean 65.92, std 10.07, range [45.97, 105.3]

Nearest PDB structures (foldseek):
  5cwd-assembly1_A  TM=1.006E+00  e=2.776E-22  synthetic construct
  6fv0-assembly1_A  TM=3.331E-01  e=3.739E-01  Mus musculus
  6swu-assembly1_B  TM=3.445E-01  e=6.635E-01  Mus musculus
  8j07-assembly1_d4  TM=3.476E-01  e=3.707E+00  Homo sapiens
  4y6w-assembly1_A-2  TM=2.385E-01  e=2.089E+00  Podospora anserina